Protein AF-A0A257UIE6-F1 (afdb_monomer_lite)

Radius of gyration: 34.86 Å; chains: 1; bounding box: 85×44×79 Å

Foldseek 3Di:
DDLVVLLVCLVCVVVVNDDPVVNVVSVVVCVVDVVSVVVSCVVPVVVVVVVVCVVDDDPVVVVVVVVVVVVVVVVVVVVVVVVVVVVVVVVVVVVVCVVVVVVVVVVVVDPPDDDDPDDDDPPPDDDDDDDDPPDPPDDAPDDDQWGWDFDDDDPPDPPDDTDTDTDRPVPDD

pLDDT: mean 71.75, std 21.02, range [34.0, 97.31]

Sequence (173 aa):
MNCLETRRLVPRLAAMDLPRQAEMELREHLAGCPACRQEAAEREPVLELAAALATGPGPEDDRFVGEVMAEIHQRRLERTLSRRRSRVLAAAAVVLALLGGATVVRQVAWPARQVVVARAPVTIARPPEPAAAMEPAFVEVDNAGVRLYQLTPTSKSRGAIQVAFIVDPHLEL

Secondary structure (DSSP, 8-state):
--HHHHHHHHHHHHTT-S-HHHHHHHHHHHHH-HHHHHHHHHH-HHHHHHHHHHT---HHHHHHHHHHHHHHHHHHHHHHHHHHHHHHHHHHHHHHHHHHHHHHHHHHSS---------------PPP--------------STT-EEEE-PPPTT-TT---PEEEE-TT---

Structure (mmCIF, N/CA/C/O backbone):
data_AF-A0A257UIE6-F1
#
_entry.id   AF-A0A257UIE6-F1
#
loop_
_atom_site.group_PDB
_atom_site.id
_atom_site.type_symbol
_atom_site.label_atom_id
_atom_site.label_alt_id
_atom_site.label_comp_id
_atom_site.label_asym_id
_atom_site.label_entity_id
_atom_site.label_seq_id
_atom_site.pdbx_PDB_ins_code
_atom_site.Cartn_x
_ato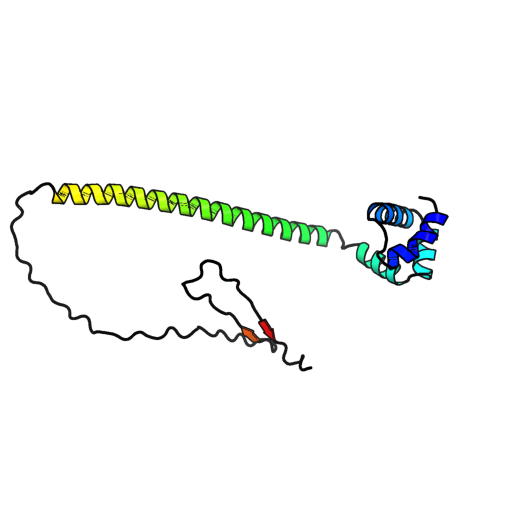m_site.Cartn_y
_atom_site.Cartn_z
_atom_site.occupancy
_atom_site.B_iso_or_equiv
_atom_site.auth_seq_id
_atom_site.auth_comp_id
_atom_site.auth_asym_id
_atom_site.auth_atom_id
_atom_site.pdbx_PDB_model_num
ATOM 1 N N . MET A 1 1 ? -20.228 10.449 6.598 1.00 91.75 1 MET A N 1
ATOM 2 C CA . MET A 1 1 ? -20.899 9.256 7.159 1.00 91.75 1 MET A CA 1
ATOM 3 C C . MET A 1 1 ? -21.318 9.487 8.608 1.00 91.75 1 MET A C 1
ATOM 5 O O . MET A 1 1 ? -20.603 10.184 9.325 1.00 91.75 1 MET A O 1
ATOM 9 N N . ASN A 1 2 ? -22.465 8.943 9.033 1.00 96.56 2 ASN A N 1
ATOM 10 C CA . ASN A 1 2 ? -22.957 9.041 10.418 1.00 96.56 2 ASN A CA 1
ATOM 11 C C . ASN A 1 2 ? -22.594 7.797 11.268 1.00 96.56 2 ASN A C 1
ATOM 13 O O . ASN A 1 2 ? -22.251 6.749 10.729 1.00 96.56 2 ASN A O 1
ATOM 17 N N . CYS A 1 3 ? -22.696 7.886 12.602 1.00 97.31 3 CYS A N 1
ATOM 18 C CA . CYS A 1 3 ? -22.305 6.790 13.506 1.00 97.31 3 CYS A CA 1
ATOM 19 C C . CYS A 1 3 ? -23.143 5.507 13.327 1.00 97.31 3 CYS A C 1
ATOM 21 O O . CYS A 1 3 ? -22.648 4.404 13.552 1.00 97.31 3 CYS A O 1
ATOM 23 N N . LEU A 1 4 ? -24.414 5.628 12.931 1.00 97.00 4 LEU A N 1
ATOM 24 C CA . LEU A 1 4 ? -25.294 4.471 12.725 1.00 97.00 4 LEU A CA 1
ATOM 25 C C . LEU A 1 4 ? -24.907 3.682 11.468 1.00 97.00 4 LEU A C 1
ATOM 27 O O . LEU A 1 4 ? -24.906 2.453 11.492 1.00 97.00 4 LEU A O 1
ATOM 31 N N . GLU A 1 5 ? -24.555 4.378 10.390 1.00 96.81 5 GLU A N 1
ATOM 32 C CA . GLU A 1 5 ? -24.022 3.792 9.159 1.00 96.81 5 GLU A CA 1
ATOM 33 C C . GLU A 1 5 ? -22.689 3.103 9.422 1.00 96.81 5 GLU A C 1
ATOM 35 O O . GLU A 1 5 ? -22.535 1.935 9.069 1.00 96.81 5 GLU A O 1
ATOM 40 N N . THR A 1 6 ? -21.780 3.770 10.139 1.00 96.69 6 THR A N 1
ATOM 41 C CA . THR A 1 6 ? -20.499 3.198 10.572 1.00 96.69 6 THR A CA 1
ATOM 42 C C . THR A 1 6 ? -20.709 1.854 11.271 1.00 96.69 6 THR A C 1
ATOM 44 O O . THR A 1 6 ? -20.161 0.843 10.839 1.00 96.69 6 THR A O 1
ATOM 47 N N . ARG A 1 7 ? -21.578 1.799 12.292 1.00 95.62 7 ARG A N 1
ATOM 48 C CA . ARG A 1 7 ? -21.878 0.560 13.036 1.00 95.62 7 ARG A CA 1
ATOM 49 C C . ARG A 1 7 ? -22.393 -0.573 12.146 1.00 95.62 7 ARG A C 1
ATOM 51 O O . ARG A 1 7 ? -22.078 -1.730 12.405 1.00 95.62 7 ARG A O 1
ATOM 58 N N . ARG A 1 8 ? -23.179 -0.258 11.113 1.00 96.50 8 ARG A N 1
ATOM 59 C CA . ARG A 1 8 ? -23.711 -1.253 10.164 1.00 96.50 8 ARG A CA 1
ATOM 60 C C . ARG A 1 8 ? -22.656 -1.765 9.188 1.00 96.50 8 ARG A C 1
ATOM 62 O O . ARG A 1 8 ? -22.764 -2.901 8.737 1.00 96.50 8 ARG A O 1
ATOM 69 N N . LEU A 1 9 ? -21.671 -0.940 8.840 1.00 96.75 9 LEU A N 1
ATOM 70 C CA . LEU A 1 9 ? -20.649 -1.276 7.849 1.00 96.75 9 LEU A CA 1
ATOM 71 C C . LEU A 1 9 ? -19.429 -1.988 8.447 1.00 96.75 9 LEU A C 1
ATOM 73 O O . LEU A 1 9 ? -18.755 -2.708 7.717 1.00 96.75 9 LEU A O 1
ATOM 77 N N . VAL A 1 10 ? -19.177 -1.857 9.754 1.00 95.38 10 VAL A N 1
ATOM 78 C CA . VAL A 1 10 ? -18.048 -2.509 10.450 1.00 95.38 10 VAL A CA 1
ATOM 79 C C . VAL A 1 10 ? -17.950 -4.025 10.182 1.00 95.38 10 VAL A C 1
ATOM 81 O O . VAL A 1 10 ? -16.876 -4.464 9.775 1.00 95.38 10 VAL A O 1
ATOM 84 N N . PRO A 1 11 ? -19.024 -4.836 10.292 1.00 94.56 11 PRO A N 1
ATOM 85 C CA . PRO A 1 11 ? -18.924 -6.276 10.021 1.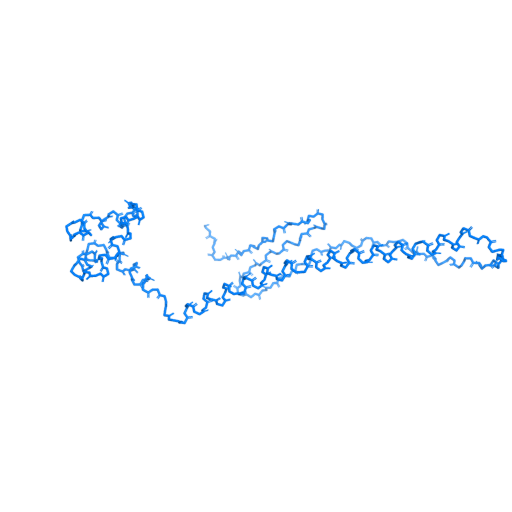00 94.56 11 PRO A CA 1
ATOM 86 C C . PRO A 1 11 ? -18.587 -6.588 8.558 1.00 94.56 11 PRO A C 1
ATOM 88 O O . PRO A 1 11 ? -17.856 -7.527 8.255 1.00 94.56 11 PRO A O 1
ATOM 91 N N . ARG A 1 12 ? -19.089 -5.773 7.624 1.00 95.75 12 ARG A N 1
ATOM 92 C CA . ARG A 1 12 ? -18.779 -5.934 6.199 1.00 95.75 12 ARG A CA 1
ATOM 93 C C . ARG A 1 12 ? -17.342 -5.525 5.875 1.00 95.75 12 ARG A C 1
ATOM 95 O O . ARG A 1 12 ? -16.740 -6.110 4.982 1.00 95.75 12 ARG A O 1
ATOM 102 N N . LEU A 1 13 ? -16.781 -4.562 6.613 1.00 93.50 13 LEU A N 1
ATOM 103 C CA . LEU A 1 13 ? -15.368 -4.199 6.508 1.00 93.50 13 LEU A CA 1
ATOM 104 C C . LEU A 1 13 ? -14.486 -5.372 6.946 1.00 93.50 13 LEU A C 1
ATOM 106 O O . LEU A 1 13 ? -13.540 -5.706 6.241 1.00 93.50 13 LEU A O 1
ATOM 110 N N . ALA A 1 14 ? -14.824 -6.021 8.065 1.00 92.06 14 ALA A N 1
ATOM 111 C CA . ALA A 1 14 ? -14.118 -7.211 8.543 1.00 92.06 14 ALA A CA 1
ATOM 112 C C . ALA A 1 14 ? -14.199 -8.378 7.539 1.00 92.06 14 ALA A C 1
ATOM 114 O O . ALA A 1 14 ? -13.220 -9.090 7.333 1.00 92.06 14 ALA A O 1
ATOM 115 N N . ALA A 1 15 ? -15.333 -8.519 6.846 1.00 93.44 15 ALA A N 1
ATOM 116 C CA . ALA A 1 15 ? -15.523 -9.496 5.775 1.00 93.44 15 ALA A CA 1
ATOM 117 C C . ALA A 1 15 ? -14.875 -9.108 4.427 1.00 93.44 15 ALA A C 1
ATOM 119 O O . ALA A 1 15 ? -15.003 -9.862 3.465 1.00 93.44 15 ALA A O 1
ATOM 120 N N . MET A 1 16 ? -14.199 -7.953 4.333 1.00 92.12 16 MET A N 1
ATOM 121 C CA . MET A 1 16 ? -13.628 -7.415 3.087 1.00 92.12 16 MET A CA 1
ATOM 122 C C . MET A 1 16 ? -14.670 -7.237 1.959 1.00 92.12 16 MET A C 1
ATOM 124 O O . MET A 1 16 ? -14.335 -7.284 0.777 1.00 92.12 16 MET A O 1
ATOM 128 N N . ASP A 1 17 ? -15.934 -6.997 2.325 1.00 96.50 17 ASP A N 1
ATOM 129 C CA . ASP A 1 17 ? -17.097 -6.903 1.427 1.00 96.50 17 ASP A CA 1
ATOM 130 C C . ASP A 1 17 ? -17.629 -5.458 1.333 1.00 96.50 17 ASP A C 1
ATOM 132 O O . ASP A 1 17 ? -18.833 -5.186 1.364 1.00 96.50 17 ASP A O 1
ATOM 136 N N . LEU A 1 18 ? -16.713 -4.482 1.281 1.00 96.00 18 LEU A N 1
ATOM 137 C CA . LEU A 1 18 ? -17.041 -3.076 1.034 1.00 96.00 18 LEU A CA 1
ATOM 138 C C . LEU A 1 18 ? -16.459 -2.596 -0.300 1.00 96.00 18 LEU A C 1
ATOM 140 O O . LEU A 1 18 ? -15.313 -2.907 -0.627 1.00 96.00 18 LEU A O 1
ATOM 144 N N . PRO A 1 19 ? -17.189 -1.751 -1.052 1.00 97.12 19 PRO A N 1
ATOM 145 C CA . PRO A 1 19 ? -16.583 -1.001 -2.139 1.00 97.12 19 PRO A CA 1
ATOM 146 C C . PRO A 1 19 ? -15.553 -0.009 -1.576 1.00 97.12 19 PRO A C 1
ATOM 148 O O . PRO A 1 19 ? -15.778 0.609 -0.533 1.00 97.12 19 PRO A O 1
ATOM 151 N N . ARG A 1 20 ? -14.452 0.205 -2.311 1.00 94.12 20 ARG A N 1
ATOM 152 C CA . ARG A 1 20 ? -13.307 1.030 -1.868 1.00 94.12 20 ARG A CA 1
ATOM 153 C C . ARG A 1 20 ? -13.683 2.418 -1.345 1.00 94.12 20 ARG A C 1
ATOM 155 O O . ARG A 1 20 ? -13.067 2.904 -0.406 1.00 94.12 20 ARG A O 1
ATOM 162 N N . GLN A 1 21 ? -14.675 3.068 -1.950 1.00 96.19 21 GLN A N 1
ATOM 163 C CA . GLN A 1 21 ? -15.100 4.399 -1.516 1.00 96.19 21 GLN A CA 1
ATOM 164 C C . GLN A 1 21 ? -15.734 4.366 -0.117 1.00 96.19 21 GLN A C 1
ATOM 166 O O . GLN A 1 21 ? -15.348 5.145 0.748 1.00 96.19 21 GLN A O 1
ATOM 171 N N . ALA A 1 22 ? -16.643 3.420 0.134 1.00 96.12 22 ALA A N 1
ATOM 172 C CA . ALA A 1 22 ? -17.266 3.262 1.446 1.00 96.12 22 ALA A CA 1
ATOM 173 C C . ALA A 1 22 ? -16.241 2.827 2.505 1.00 96.12 22 ALA A C 1
ATOM 175 O O . ALA A 1 22 ? -16.319 3.243 3.657 1.00 96.12 22 ALA A O 1
ATOM 176 N N . GLU A 1 23 ? -15.258 2.013 2.114 1.00 95.38 23 GLU A N 1
ATOM 177 C CA . GLU A 1 23 ? -14.144 1.615 2.976 1.00 95.38 23 GLU A CA 1
ATOM 178 C C . GLU A 1 23 ? -13.311 2.831 3.415 1.00 95.38 23 GLU A C 1
ATOM 180 O O . GLU A 1 23 ? -12.993 2.965 4.597 1.00 95.38 23 GLU A O 1
ATOM 185 N N . MET A 1 24 ? -12.992 3.743 2.490 1.00 94.38 24 MET A N 1
ATOM 186 C CA . MET A 1 24 ? -12.280 4.984 2.806 1.00 94.38 24 MET A CA 1
ATOM 187 C C . MET A 1 24 ? -13.080 5.886 3.750 1.00 94.38 24 MET A C 1
ATOM 189 O O . MET A 1 24 ? -12.547 6.305 4.776 1.00 94.38 24 MET A O 1
ATOM 193 N N . GLU A 1 25 ? -14.354 6.137 3.442 1.00 96.50 25 GLU A N 1
ATOM 194 C CA . GLU A 1 25 ? -15.235 6.962 4.282 1.00 96.50 25 GLU A CA 1
ATOM 195 C C . GLU A 1 25 ? -15.394 6.365 5.694 1.00 96.50 25 GLU A C 1
ATOM 197 O O . GLU A 1 25 ? -15.461 7.092 6.689 1.00 96.50 25 GLU A O 1
ATOM 202 N N . LEU A 1 26 ? -15.406 5.030 5.801 1.00 95.94 26 LEU A N 1
ATOM 203 C CA . LEU A 1 26 ? -15.437 4.309 7.074 1.00 95.94 26 LEU A CA 1
ATOM 204 C C . LEU A 1 26 ? -14.157 4.471 7.876 1.00 95.94 26 LEU A C 1
ATOM 206 O O . LEU A 1 26 ? -14.225 4.784 9.066 1.00 95.94 26 LEU A O 1
ATOM 210 N N . ARG A 1 27 ? -12.996 4.310 7.238 1.00 93.31 27 ARG A N 1
ATOM 211 C CA . ARG A 1 27 ? -11.705 4.526 7.899 1.00 93.31 27 ARG A CA 1
ATOM 212 C C . ARG A 1 27 ? -11.550 5.961 8.387 1.00 93.31 27 ARG A C 1
ATOM 214 O O . ARG A 1 27 ? -11.129 6.161 9.523 1.00 93.31 27 ARG A O 1
ATOM 221 N N . GLU A 1 28 ? -11.936 6.941 7.574 1.00 94.31 28 GLU A N 1
ATOM 222 C CA . GLU A 1 28 ? -11.897 8.357 7.948 1.00 94.31 28 GLU A CA 1
ATOM 223 C C . GLU A 1 28 ? -12.772 8.633 9.181 1.00 94.31 28 GLU A C 1
ATOM 225 O O . GLU A 1 28 ? -12.328 9.258 10.146 1.00 94.31 28 GLU A O 1
ATOM 230 N N . HIS A 1 29 ? -13.991 8.087 9.213 1.00 96.44 29 HIS A N 1
ATOM 231 C CA . HIS A 1 29 ? -14.874 8.248 10.365 1.00 96.44 29 HIS A CA 1
ATOM 232 C C . HIS A 1 29 ? -14.325 7.574 11.634 1.00 96.44 29 HIS A C 1
ATOM 234 O O . HIS A 1 29 ? -14.376 8.166 12.712 1.00 96.44 29 HIS A O 1
ATOM 240 N N . LEU A 1 30 ? -13.777 6.357 11.535 1.00 94.38 30 LEU A N 1
ATOM 241 C CA . LEU A 1 30 ? -13.168 5.658 12.678 1.00 94.38 30 LEU A CA 1
ATOM 242 C C . LEU A 1 30 ? -11.914 6.384 13.201 1.00 94.38 30 LEU A C 1
ATOM 244 O O . LEU A 1 30 ? -11.654 6.388 14.411 1.00 94.38 30 LEU A O 1
ATOM 248 N N . ALA A 1 31 ? -11.166 7.054 12.319 1.00 92.25 31 ALA A N 1
ATOM 249 C CA . ALA A 1 31 ? -10.055 7.922 12.700 1.00 92.25 31 ALA A CA 1
ATOM 250 C C . ALA A 1 31 ? -10.533 9.171 13.469 1.00 92.25 31 ALA A C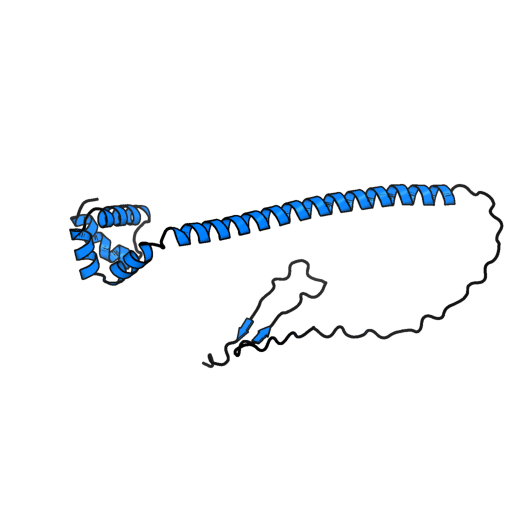 1
ATOM 252 O O . ALA A 1 31 ? -9.875 9.581 14.425 1.00 92.25 31 ALA A O 1
ATOM 253 N N . GLY A 1 32 ? -11.700 9.727 13.124 1.00 94.12 32 GLY A N 1
ATOM 254 C CA . GLY A 1 32 ? -12.273 10.907 13.786 1.00 94.12 32 GLY A CA 1
ATOM 255 C C . GLY A 1 32 ? -13.137 10.632 15.028 1.00 94.12 32 GLY A C 1
ATOM 256 O O . GLY A 1 32 ? -13.264 11.508 15.881 1.00 94.12 32 GLY A O 1
ATOM 257 N N . CYS A 1 33 ? -13.734 9.442 15.163 1.00 97.19 33 CYS A N 1
ATOM 258 C CA . CYS A 1 33 ? -14.699 9.132 16.225 1.00 97.19 33 CYS A CA 1
ATOM 259 C C . CYS A 1 33 ? -14.205 8.010 17.164 1.00 97.19 33 CYS A C 1
ATOM 261 O O . CYS A 1 33 ? -14.298 6.830 16.808 1.00 97.19 33 CYS A O 1
ATOM 263 N N . PRO A 1 34 ? -13.741 8.327 18.392 1.00 94.50 34 PRO A N 1
ATOM 264 C CA . PRO A 1 34 ? -13.223 7.320 19.321 1.00 94.50 34 PRO A CA 1
ATOM 265 C C . PRO A 1 34 ? -14.301 6.342 19.807 1.00 94.50 34 PRO A C 1
ATOM 267 O O . PRO A 1 34 ? -14.017 5.160 19.963 1.00 94.50 34 PRO A O 1
ATOM 270 N N . ALA A 1 35 ? -15.550 6.795 19.971 1.00 96.44 35 ALA A N 1
ATOM 271 C CA . ALA A 1 35 ? -16.653 5.935 20.406 1.00 96.44 35 ALA A CA 1
ATOM 272 C C . ALA A 1 35 ? -16.955 4.819 19.391 1.00 96.44 35 ALA A C 1
ATOM 274 O O . ALA A 1 35 ? -17.078 3.656 19.765 1.00 96.44 35 ALA A O 1
ATOM 275 N N . CYS A 1 36 ? -17.019 5.154 18.096 1.00 96.50 36 CYS A N 1
ATOM 276 C CA . CYS A 1 36 ? -17.219 4.149 17.049 1.00 96.50 36 CYS A CA 1
ATOM 277 C C . CYS A 1 36 ? -16.011 3.216 16.911 1.00 96.50 36 CYS A C 1
ATOM 279 O O . CYS A 1 36 ? -16.186 2.044 16.592 1.00 96.50 36 CYS A O 1
ATOM 281 N N . ARG A 1 37 ? -14.796 3.722 17.155 1.00 94.69 37 ARG A N 1
ATOM 282 C CA . ARG A 1 37 ? -13.572 2.914 17.136 1.00 94.69 37 ARG A CA 1
ATOM 283 C C . ARG A 1 37 ? -13.561 1.873 18.249 1.00 94.69 37 ARG A C 1
ATOM 285 O O . ARG A 1 37 ? -13.273 0.716 17.976 1.00 94.69 37 ARG A O 1
ATOM 292 N N . GLN A 1 38 ? -13.908 2.276 19.470 1.00 94.75 38 GLN A N 1
ATOM 293 C CA . GLN A 1 38 ? -13.970 1.371 20.613 1.00 94.75 38 GLN A CA 1
ATOM 294 C C . GLN A 1 38 ? -15.027 0.282 20.401 1.00 94.75 38 GLN A C 1
ATOM 296 O O . GLN A 1 38 ? -14.738 -0.896 20.556 1.00 94.75 38 GLN A O 1
ATOM 301 N N . GLU A 1 39 ? -16.221 0.656 19.942 1.00 95.19 39 GLU A N 1
ATOM 302 C CA . GLU A 1 39 ? -17.281 -0.315 19.652 1.00 95.19 39 GLU A CA 1
ATOM 303 C C . GLU A 1 39 ? -16.922 -1.263 18.496 1.00 95.19 39 GLU A C 1
ATOM 305 O O . GLU A 1 39 ? -17.307 -2.432 18.504 1.00 95.19 39 GLU A O 1
ATOM 310 N N . ALA A 1 40 ? -16.189 -0.777 17.488 1.00 94.75 40 ALA A N 1
ATOM 311 C CA . ALA A 1 40 ? -15.680 -1.625 16.416 1.00 94.75 40 ALA A CA 1
ATOM 312 C C . ALA A 1 40 ? -14.637 -2.627 16.934 1.00 94.75 40 ALA A C 1
ATOM 314 O O . ALA A 1 40 ? -14.697 -3.787 16.542 1.00 94.75 40 ALA A O 1
ATOM 315 N N . ALA A 1 41 ? -13.740 -2.209 17.833 1.00 93.12 41 ALA A N 1
ATOM 316 C CA . ALA A 1 41 ? -12.755 -3.089 18.464 1.00 93.12 41 ALA A CA 1
ATOM 317 C C . ALA A 1 41 ? -13.413 -4.144 19.373 1.00 93.12 41 ALA A C 1
ATOM 319 O O . ALA A 1 41 ? -13.039 -5.311 19.327 1.00 93.12 41 ALA A O 1
ATOM 320 N N . GLU A 1 42 ? -14.444 -3.761 20.135 1.00 94.25 42 GLU A N 1
ATOM 321 C CA . GLU A 1 42 ? -15.211 -4.688 20.981 1.00 94.25 42 GLU A CA 1
ATOM 322 C C . GLU A 1 42 ? -15.939 -5.765 20.166 1.00 94.25 42 GLU A C 1
ATOM 324 O O . GLU A 1 42 ? -16.062 -6.904 20.617 1.00 94.25 42 GLU A O 1
ATOM 329 N N . ARG A 1 43 ? -16.437 -5.419 18.971 1.00 92.88 43 ARG A N 1
ATOM 330 C CA . ARG A 1 43 ? -17.114 -6.379 18.086 1.00 92.88 43 ARG A CA 1
ATOM 331 C C . ARG A 1 43 ? -16.149 -7.225 17.267 1.00 92.88 43 ARG A C 1
ATOM 333 O O . ARG A 1 43 ? -16.421 -8.401 17.059 1.00 92.88 43 ARG A O 1
ATOM 340 N N . GLU A 1 44 ? -15.074 -6.623 16.774 1.00 93.62 44 GLU A N 1
ATOM 341 C CA . GLU A 1 44 ? -14.155 -7.228 15.813 1.00 93.62 44 GLU A CA 1
ATOM 342 C C . GLU A 1 44 ? -12.700 -6.936 16.228 1.00 93.62 44 GLU A C 1
ATOM 344 O O . GLU A 1 44 ? -12.094 -5.979 15.735 1.00 93.62 44 GLU A O 1
ATOM 349 N N . PRO A 1 45 ? -12.086 -7.762 17.096 1.00 88.75 45 PRO A N 1
ATOM 350 C CA . PRO A 1 45 ? -10.724 -7.526 17.595 1.00 88.75 45 PRO A CA 1
ATOM 351 C C . PRO A 1 45 ? -9.667 -7.560 16.478 1.00 88.75 45 PRO A C 1
ATOM 353 O O . PRO A 1 45 ? -8.591 -6.976 16.591 1.00 88.75 45 PRO A O 1
ATOM 356 N N . VAL A 1 46 ? -9.986 -8.192 15.343 1.00 87.62 46 VAL A N 1
ATOM 357 C CA . VAL A 1 46 ? -9.133 -8.195 14.147 1.00 87.62 46 VAL A CA 1
ATOM 358 C C . VAL A 1 46 ? -8.955 -6.781 13.581 1.00 87.62 46 VAL A C 1
ATOM 360 O O . VAL A 1 46 ? -7.891 -6.468 13.048 1.00 87.62 46 VAL A O 1
ATOM 363 N N . LEU A 1 47 ? -9.951 -5.899 13.730 1.00 86.25 47 LEU A N 1
ATOM 364 C CA . LEU A 1 47 ? -9.835 -4.501 13.305 1.00 86.25 47 LEU A CA 1
ATOM 365 C C . LEU A 1 47 ? -8.872 -3.708 14.186 1.00 86.25 47 LEU A C 1
ATOM 367 O O . LEU A 1 47 ? -8.231 -2.787 13.686 1.00 86.25 47 LEU A O 1
ATOM 371 N N . GLU A 1 48 ? -8.732 -4.066 15.462 1.00 86.38 48 GLU A N 1
ATOM 372 C CA . GLU A 1 48 ? -7.747 -3.453 16.353 1.00 86.38 48 GLU A CA 1
ATOM 373 C C . GLU A 1 48 ? -6.324 -3.828 15.926 1.00 86.38 48 GLU A C 1
ATOM 375 O O . GLU A 1 48 ? -5.475 -2.951 15.771 1.00 86.38 48 GLU A O 1
ATOM 380 N N . LEU A 1 49 ? -6.088 -5.110 15.621 1.00 83.31 49 LEU A N 1
ATOM 381 C CA . LEU A 1 49 ? -4.811 -5.563 15.067 1.00 83.31 49 LEU A CA 1
ATOM 382 C C . LEU A 1 49 ? -4.522 -4.894 13.717 1.00 83.31 49 LEU A C 1
ATOM 384 O O . LEU A 1 49 ? -3.422 -4.396 13.493 1.00 83.31 49 LEU A O 1
ATOM 388 N N . ALA A 1 50 ? -5.513 -4.838 12.825 1.00 83.56 50 ALA A N 1
ATOM 389 C CA . ALA A 1 50 ? -5.372 -4.177 11.532 1.00 83.56 50 ALA A CA 1
ATOM 390 C C . ALA A 1 50 ? -5.088 -2.677 11.685 1.00 83.56 50 ALA A C 1
ATOM 392 O O . ALA A 1 50 ? -4.276 -2.139 10.937 1.00 83.56 50 ALA A O 1
ATOM 393 N N . ALA A 1 51 ? -5.705 -2.001 12.657 1.00 81.12 51 ALA A N 1
ATOM 394 C CA . ALA A 1 51 ? -5.426 -0.603 12.963 1.00 81.12 51 ALA A CA 1
ATOM 395 C C . ALA A 1 51 ? -4.012 -0.420 13.531 1.00 81.12 51 ALA A C 1
ATOM 397 O O . ALA A 1 51 ? -3.302 0.479 13.088 1.00 81.12 51 ALA A O 1
ATOM 398 N N . ALA A 1 52 ? -3.566 -1.286 14.444 1.00 81.69 52 ALA A N 1
ATOM 399 C CA . ALA A 1 52 ? -2.205 -1.258 14.978 1.00 81.69 52 ALA A CA 1
ATOM 400 C C . ALA A 1 52 ? -1.156 -1.442 13.867 1.00 81.69 52 ALA A C 1
ATOM 402 O O . ALA A 1 52 ? -0.184 -0.695 13.806 1.00 81.69 52 ALA A O 1
ATOM 403 N N . LEU A 1 53 ? -1.404 -2.363 12.931 1.00 78.12 53 LEU A N 1
ATOM 404 C CA . LEU A 1 53 ? -0.560 -2.572 11.750 1.00 78.12 53 LEU A CA 1
ATOM 405 C C . LEU A 1 53 ? -0.649 -1.410 10.747 1.00 78.12 53 LEU A C 1
ATOM 407 O O . LEU A 1 53 ? 0.353 -1.040 10.141 1.00 78.12 53 LEU A O 1
ATOM 411 N N . ALA A 1 54 ? -1.830 -0.808 10.576 1.00 72.50 54 ALA A N 1
ATOM 412 C CA . ALA A 1 54 ? -2.038 0.344 9.694 1.00 72.50 54 ALA A CA 1
ATOM 413 C C . ALA A 1 54 ? -1.455 1.642 10.260 1.00 72.50 54 ALA A C 1
ATOM 415 O O . ALA A 1 54 ? -1.140 2.550 9.496 1.00 72.50 54 ALA A O 1
ATOM 416 N N . THR A 1 55 ? -1.246 1.707 11.578 1.00 69.12 55 THR A N 1
ATOM 417 C CA . THR A 1 55 ? -0.432 2.750 12.221 1.00 69.12 55 THR A CA 1
ATOM 418 C C . THR A 1 55 ? 1.059 2.579 11.903 1.00 69.12 55 THR A C 1
ATOM 420 O O . THR A 1 55 ? 1.876 3.216 12.550 1.00 69.12 55 THR A O 1
ATOM 423 N N . GLY A 1 56 ? 1.395 1.711 10.936 1.00 60.16 56 GLY A N 1
ATOM 424 C CA . GLY A 1 56 ? 2.211 2.025 9.765 1.00 60.16 56 GLY A CA 1
ATOM 425 C C . GLY A 1 56 ? 3.500 2.776 10.070 1.00 60.16 56 GLY A C 1
ATOM 426 O O . GLY A 1 56 ? 3.475 3.883 10.595 1.00 60.16 56 GLY A O 1
ATOM 427 N N . PRO A 1 57 ? 4.628 2.164 9.728 1.00 57.78 57 PRO A N 1
ATOM 428 C CA . PRO A 1 57 ? 5.847 2.291 10.485 1.00 57.78 57 PRO A CA 1
ATOM 429 C C . PRO A 1 57 ? 6.368 3.733 10.595 1.00 57.78 57 PRO A C 1
ATOM 431 O O . PRO A 1 57 ? 6.097 4.582 9.750 1.00 57.78 57 PRO A O 1
ATOM 434 N N . GLY A 1 58 ? 7.103 4.008 11.675 1.00 59.62 58 GLY A N 1
ATOM 435 C CA . GLY A 1 58 ? 7.583 5.348 12.002 1.00 59.62 58 GLY A CA 1
ATOM 436 C C . GLY A 1 58 ? 8.385 6.005 10.868 1.00 59.62 58 GLY A C 1
ATOM 437 O O . GLY A 1 58 ? 8.756 5.355 9.895 1.00 59.62 58 GLY A O 1
ATOM 438 N N . PRO A 1 59 ? 8.740 7.294 11.000 1.00 61.47 59 PRO A N 1
ATOM 439 C CA . PRO A 1 59 ? 9.392 8.081 9.942 1.00 61.47 59 PRO A CA 1
ATOM 440 C C . PRO A 1 59 ? 10.705 7.488 9.388 1.00 61.47 59 PRO A C 1
ATOM 442 O O . PRO A 1 59 ? 11.234 7.984 8.393 1.00 61.47 59 PRO A O 1
ATOM 445 N N . GLU A 1 60 ? 11.262 6.461 10.027 1.00 66.25 60 GLU A N 1
ATOM 446 C CA . GLU A 1 60 ? 12.416 5.709 9.537 1.00 66.25 60 GLU A CA 1
ATOM 447 C C . GLU A 1 60 ? 12.070 4.734 8.402 1.00 66.25 60 GLU A C 1
ATOM 449 O O . GLU A 1 60 ? 12.850 4.592 7.462 1.00 66.25 60 GLU A O 1
ATOM 454 N N . ASP A 1 61 ? 10.886 4.131 8.407 1.00 68.25 61 ASP A N 1
ATOM 455 C CA . ASP A 1 61 ? 10.490 3.174 7.375 1.00 68.25 61 ASP A CA 1
ATOM 456 C C . ASP A 1 61 ? 10.057 3.859 6.073 1.00 68.25 61 ASP A C 1
ATOM 458 O O . ASP A 1 61 ? 10.307 3.335 4.987 1.00 68.25 61 ASP A O 1
ATOM 462 N N . ASP A 1 62 ? 9.531 5.084 6.143 1.00 70.88 62 ASP A N 1
ATOM 463 C CA . ASP A 1 62 ? 9.322 5.924 4.956 1.00 70.88 62 ASP A CA 1
ATOM 464 C C . ASP A 1 62 ? 10.649 6.237 4.242 1.00 70.88 62 ASP A C 1
ATOM 466 O O . ASP A 1 62 ? 10.706 6.288 3.008 1.00 70.88 62 ASP A O 1
ATOM 470 N N . ARG A 1 63 ? 11.745 6.400 5.000 1.00 76.69 63 ARG A N 1
ATOM 471 C CA . ARG A 1 63 ? 13.087 6.565 4.419 1.00 76.69 63 ARG A CA 1
ATOM 472 C C . ARG A 1 63 ? 13.551 5.284 3.749 1.00 76.69 63 ARG A C 1
ATOM 474 O O . ARG A 1 63 ? 14.021 5.353 2.618 1.00 76.69 63 ARG A O 1
ATOM 481 N N . PHE A 1 64 ? 13.358 4.134 4.391 1.00 79.88 64 PHE A N 1
ATOM 482 C CA . PHE A 1 64 ? 13.708 2.841 3.808 1.00 79.88 64 PHE A CA 1
ATOM 483 C C . PHE A 1 64 ? 12.946 2.576 2.500 1.00 79.88 64 PHE A C 1
ATOM 485 O O . PHE A 1 64 ? 13.551 2.241 1.481 1.00 79.88 64 PHE A O 1
ATOM 492 N N . VAL A 1 65 ? 11.627 2.796 2.479 1.00 82.19 65 VAL A N 1
ATOM 493 C CA . VAL A 1 65 ? 10.819 2.662 1.254 1.00 82.19 65 VAL A CA 1
ATOM 494 C C . VAL A 1 65 ? 11.299 3.642 0.180 1.00 82.19 65 VAL A C 1
ATOM 496 O O . VAL A 1 65 ? 11.420 3.264 -0.989 1.00 82.19 65 VAL A O 1
ATOM 499 N N . GLY A 1 66 ? 11.622 4.880 0.565 1.00 82.69 66 GLY A N 1
ATOM 500 C CA . GLY A 1 66 ? 12.202 5.882 -0.327 1.00 82.69 66 GLY A CA 1
ATOM 501 C C . GLY A 1 66 ? 13.535 5.443 -0.940 1.00 82.69 66 GLY A C 1
ATOM 502 O O . GLY A 1 66 ? 13.714 5.552 -2.154 1.00 82.69 66 GLY A O 1
ATOM 503 N N . GLU A 1 67 ? 14.442 4.896 -0.133 1.00 87.88 67 GLU A N 1
ATOM 504 C CA . GLU A 1 67 ? 15.746 4.383 -0.567 1.00 87.88 67 GLU A CA 1
ATOM 505 C C . GLU A 1 67 ? 15.599 3.194 -1.520 1.00 87.88 67 GLU A C 1
ATOM 507 O O . GLU A 1 67 ? 16.188 3.191 -2.603 1.00 87.88 67 GLU A O 1
ATOM 512 N N . VAL A 1 68 ? 14.741 2.226 -1.185 1.00 90.69 68 VAL A N 1
ATOM 513 C CA . VAL A 1 68 ? 14.469 1.064 -2.044 1.00 90.69 68 VAL A CA 1
ATOM 514 C C . VAL A 1 68 ? 13.879 1.506 -3.385 1.00 90.69 68 VAL A C 1
ATOM 516 O O . VAL A 1 68 ? 14.305 1.042 -4.448 1.00 90.69 68 VAL A O 1
ATOM 519 N N . MET A 1 69 ? 12.917 2.432 -3.373 1.00 89.25 69 MET A N 1
ATOM 520 C CA . MET A 1 69 ? 12.322 2.956 -4.605 1.00 89.25 69 MET A CA 1
ATOM 521 C C . MET A 1 69 ? 13.335 3.742 -5.442 1.00 89.25 69 MET A C 1
ATOM 523 O O . MET A 1 69 ? 13.358 3.590 -6.669 1.00 89.25 69 MET A O 1
ATOM 527 N N . ALA A 1 70 ? 14.199 4.533 -4.801 1.00 89.88 70 ALA A N 1
ATOM 528 C CA . ALA A 1 70 ? 15.282 5.250 -5.464 1.00 89.88 70 ALA A CA 1
ATOM 529 C C . ALA A 1 70 ? 16.272 4.280 -6.126 1.00 89.88 70 ALA A C 1
ATOM 531 O O . ALA A 1 70 ? 16.603 4.453 -7.304 1.00 89.88 70 ALA A O 1
ATOM 532 N N . GLU A 1 71 ? 16.668 3.207 -5.438 1.00 91.81 71 GLU A N 1
ATOM 533 C CA . GLU A 1 71 ? 17.568 2.197 -5.995 1.00 91.81 71 GLU A CA 1
ATOM 534 C C . GLU A 1 71 ? 16.936 1.461 -7.188 1.00 91.81 71 GLU A C 1
ATOM 536 O O . GLU A 1 71 ? 17.578 1.268 -8.228 1.00 91.81 71 GLU A O 1
ATOM 541 N N . ILE A 1 72 ? 15.653 1.094 -7.099 1.00 89.94 72 ILE A N 1
ATOM 542 C CA . ILE A 1 72 ? 14.925 0.484 -8.222 1.00 89.94 72 ILE A CA 1
ATOM 543 C C . ILE A 1 72 ? 14.920 1.428 -9.431 1.00 89.94 72 ILE A C 1
ATOM 545 O O . ILE A 1 72 ? 15.104 0.979 -10.572 1.00 89.94 72 ILE A O 1
ATOM 549 N N . HIS A 1 73 ? 14.726 2.728 -9.203 1.00 88.06 73 HIS A N 1
ATOM 550 C CA . HIS A 1 73 ? 14.733 3.727 -10.267 1.00 88.06 73 HIS A CA 1
ATOM 551 C C . HIS A 1 73 ? 16.122 3.873 -10.902 1.00 88.06 73 HIS A C 1
ATOM 553 O O . HIS A 1 73 ? 16.247 3.855 -12.132 1.00 88.06 73 HIS A O 1
ATOM 559 N N . GLN A 1 74 ? 17.173 3.912 -10.082 1.00 89.56 74 GLN A N 1
ATOM 560 C CA . GLN A 1 74 ? 18.557 3.981 -10.540 1.00 89.56 74 GLN A CA 1
ATOM 561 C C . GLN A 1 74 ? 18.933 2.755 -11.384 1.00 89.56 74 GLN A C 1
ATOM 563 O O . GLN A 1 74 ? 19.415 2.901 -12.511 1.00 89.56 74 GLN A O 1
ATOM 568 N N . ARG A 1 75 ? 18.605 1.542 -10.920 1.00 88.00 75 ARG A N 1
ATOM 569 C CA . ARG A 1 75 ? 18.850 0.299 -11.675 1.00 88.00 75 ARG A CA 1
ATOM 570 C C . ARG A 1 75 ? 18.120 0.283 -13.019 1.00 88.00 75 ARG A C 1
ATOM 572 O O . ARG A 1 75 ? 18.639 -0.251 -14.005 1.00 88.00 75 ARG A O 1
ATOM 579 N N . ARG A 1 76 ? 16.910 0.852 -13.102 1.00 87.69 76 ARG A N 1
ATOM 580 C CA . ARG A 1 76 ? 16.186 0.981 -14.381 1.00 87.69 76 ARG A CA 1
ATOM 581 C C . ARG A 1 76 ? 16.898 1.942 -15.330 1.00 87.69 76 ARG A C 1
ATOM 583 O O . ARG A 1 76 ? 17.087 1.593 -16.499 1.00 87.69 76 ARG A O 1
ATOM 590 N N . LEU A 1 77 ? 17.332 3.103 -14.842 1.00 88.75 77 LEU A N 1
ATOM 591 C CA . LEU A 1 77 ? 18.063 4.086 -15.645 1.00 88.75 77 LEU A CA 1
ATOM 592 C C . LEU A 1 77 ? 19.383 3.513 -16.172 1.00 88.75 77 LEU A C 1
ATOM 594 O O . LEU A 1 77 ? 19.626 3.561 -17.380 1.00 88.75 77 LEU A O 1
ATOM 598 N N . GLU A 1 78 ? 20.181 2.866 -15.325 1.00 90.69 78 GLU A N 1
ATOM 599 C CA . GLU A 1 78 ? 21.446 2.242 -15.730 1.00 90.69 78 GLU A CA 1
ATOM 600 C C . GLU A 1 78 ? 21.262 1.194 -16.834 1.00 90.69 78 GLU A C 1
ATOM 602 O O . GLU A 1 78 ? 22.008 1.187 -17.816 1.00 90.69 78 GLU A O 1
ATOM 607 N N . ARG A 1 79 ? 20.219 0.356 -16.747 1.00 87.25 79 ARG A N 1
ATOM 608 C CA . ARG A 1 79 ? 19.902 -0.628 -17.799 1.00 87.25 79 ARG A CA 1
ATOM 609 C C . ARG A 1 79 ? 19.572 0.029 -19.137 1.00 87.25 79 ARG A C 1
ATOM 611 O O . ARG A 1 79 ? 19.947 -0.496 -20.188 1.00 87.25 79 ARG A O 1
ATOM 618 N N . THR A 1 80 ? 18.866 1.159 -19.131 1.00 87.06 80 THR A N 1
ATOM 619 C CA . THR A 1 80 ? 18.545 1.875 -20.377 1.00 87.06 80 THR A CA 1
ATOM 620 C C . THR A 1 80 ? 19.778 2.547 -20.978 1.00 87.06 80 THR A C 1
ATOM 622 O O . THR A 1 80 ? 20.013 2.438 -22.186 1.00 87.06 80 THR A O 1
ATOM 625 N N . LEU A 1 81 ? 20.617 3.165 -20.143 1.00 87.19 81 LEU A N 1
ATOM 626 C CA . LEU A 1 81 ? 21.849 3.816 -20.579 1.00 87.19 81 LEU A CA 1
ATOM 627 C C . LEU A 1 81 ? 22.882 2.805 -21.082 1.00 87.19 81 LEU A C 1
ATOM 629 O O . LEU A 1 81 ? 23.503 3.051 -22.118 1.00 87.19 81 LEU A O 1
ATOM 633 N N . SER A 1 82 ? 23.032 1.649 -20.426 1.00 88.31 82 SER A N 1
ATOM 634 C CA . SER A 1 82 ? 23.964 0.605 -20.871 1.00 88.31 82 SER A CA 1
ATOM 635 C C . SER A 1 82 ? 23.556 0.026 -22.227 1.00 88.31 82 SER A C 1
ATOM 637 O O . SER A 1 82 ? 24.403 -0.116 -23.109 1.00 88.31 82 SER A O 1
ATOM 639 N N . ARG A 1 83 ? 22.252 -0.198 -22.455 1.00 86.88 83 ARG A N 1
ATOM 640 C CA . ARG A 1 83 ? 21.718 -0.613 -23.766 1.00 86.88 83 ARG A CA 1
ATOM 641 C C . ARG A 1 83 ? 21.947 0.436 -24.849 1.00 86.88 83 ARG A C 1
ATOM 643 O O . ARG A 1 83 ? 22.206 0.081 -25.996 1.00 86.88 83 ARG A O 1
ATOM 650 N N . ARG A 1 84 ? 21.839 1.727 -24.523 1.00 88.69 84 ARG A N 1
ATOM 651 C CA . ARG A 1 84 ? 22.096 2.799 -25.494 1.00 88.69 84 ARG A CA 1
ATOM 652 C C . ARG A 1 84 ? 23.586 2.901 -25.818 1.00 88.69 84 ARG A C 1
ATOM 654 O O . ARG A 1 84 ? 23.937 2.963 -26.992 1.00 88.69 84 ARG A O 1
ATOM 661 N N . ARG A 1 85 ? 24.459 2.843 -24.805 1.00 85.88 85 ARG A N 1
ATOM 662 C CA . ARG A 1 85 ? 25.921 2.840 -24.981 1.00 85.88 85 ARG A CA 1
ATOM 663 C C . ARG A 1 85 ? 26.395 1.638 -25.791 1.00 85.88 85 ARG A C 1
ATOM 665 O O . ARG A 1 85 ? 27.181 1.826 -26.711 1.00 85.88 85 ARG A O 1
ATOM 672 N N . SER A 1 86 ? 25.886 0.434 -25.526 1.00 84.19 86 SER A N 1
ATOM 673 C CA . SER A 1 86 ? 26.279 -0.758 -26.288 1.00 84.19 86 SER A CA 1
ATOM 674 C C . SER A 1 86 ? 25.877 -0.670 -27.760 1.00 84.19 86 SER A C 1
ATOM 676 O O . SER A 1 86 ? 26.657 -1.061 -28.623 1.00 84.19 86 SER A O 1
ATOM 678 N N . ARG A 1 87 ? 24.714 -0.080 -28.074 1.00 87.25 87 ARG A N 1
ATOM 679 C CA . ARG A 1 87 ? 24.308 0.200 -29.463 1.00 87.25 87 ARG A CA 1
ATOM 680 C C . ARG A 1 87 ? 25.228 1.210 -30.148 1.00 87.25 87 ARG A C 1
ATOM 682 O O . ARG A 1 87 ? 25.589 0.999 -31.300 1.00 87.25 87 ARG A O 1
ATOM 689 N N . VAL A 1 88 ? 25.623 2.275 -29.448 1.00 90.00 88 VAL A N 1
ATOM 690 C CA . VAL A 1 88 ? 26.554 3.281 -29.992 1.00 90.00 88 VAL A CA 1
ATOM 691 C C . VAL A 1 88 ? 27.938 2.673 -30.232 1.00 90.00 88 VAL A C 1
ATOM 693 O O . VAL A 1 88 ? 28.505 2.865 -31.304 1.00 90.00 88 VAL A O 1
ATOM 696 N N . LEU A 1 89 ? 28.457 1.884 -29.286 1.00 88.12 89 LEU A N 1
ATOM 697 C CA . LEU A 1 89 ? 29.739 1.191 -29.443 1.00 88.12 89 LEU A CA 1
ATOM 698 C C . LEU A 1 89 ? 29.699 0.161 -30.581 1.00 88.12 89 LEU A C 1
ATOM 700 O O . LEU A 1 89 ? 30.640 0.086 -31.366 1.00 88.12 89 LEU A O 1
ATOM 704 N N . ALA A 1 90 ? 28.600 -0.585 -30.721 1.00 86.06 90 ALA A N 1
ATOM 705 C CA . ALA A 1 90 ? 28.417 -1.513 -31.834 1.00 86.06 90 ALA A CA 1
ATOM 706 C C . ALA A 1 90 ? 28.398 -0.784 -33.188 1.00 86.06 90 ALA A C 1
ATOM 708 O O . ALA A 1 90 ? 29.054 -1.225 -34.129 1.00 86.06 90 ALA A O 1
ATOM 709 N N . ALA A 1 91 ? 27.706 0.357 -33.282 1.00 86.94 91 ALA A N 1
ATOM 710 C CA . ALA A 1 91 ? 27.698 1.172 -34.495 1.00 86.94 91 ALA A CA 1
ATOM 711 C C . ALA A 1 91 ? 29.103 1.694 -34.842 1.00 86.94 91 ALA A C 1
ATOM 713 O O . ALA A 1 91 ? 29.526 1.597 -35.993 1.00 86.94 91 ALA A O 1
ATOM 714 N N . ALA A 1 92 ? 29.858 2.176 -33.850 1.00 88.56 92 ALA A N 1
ATOM 715 C CA . ALA A 1 92 ? 31.237 2.620 -34.048 1.00 88.56 92 ALA A CA 1
ATOM 716 C C . ALA A 1 92 ? 32.152 1.482 -34.539 1.00 88.56 92 ALA A C 1
ATOM 718 O O . ALA A 1 92 ? 32.947 1.686 -35.455 1.00 88.56 92 ALA A O 1
ATOM 719 N N . ALA A 1 93 ? 32.001 0.272 -33.989 1.00 88.12 93 ALA A N 1
ATOM 720 C CA . ALA A 1 93 ? 32.758 -0.900 -34.424 1.00 88.12 93 ALA A CA 1
ATOM 721 C C . ALA A 1 93 ? 32.466 -1.274 -35.888 1.00 88.12 93 ALA A C 1
ATOM 723 O O . ALA A 1 93 ? 33.393 -1.580 -36.634 1.00 88.12 93 ALA A O 1
ATOM 724 N N . VAL A 1 94 ? 31.203 -1.193 -36.327 1.00 90.06 94 VAL A N 1
ATOM 725 C CA . VAL A 1 94 ? 30.826 -1.439 -37.732 1.00 90.06 94 VAL A CA 1
ATOM 726 C C . VAL A 1 94 ? 31.446 -0.396 -38.663 1.00 90.06 94 VAL A C 1
ATOM 728 O O . VAL A 1 94 ? 31.990 -0.758 -39.702 1.00 90.06 94 VAL A O 1
ATOM 731 N N . VAL A 1 95 ? 31.419 0.887 -38.290 1.00 90.69 95 VAL A N 1
ATOM 732 C CA . VAL A 1 95 ? 32.039 1.958 -39.091 1.00 90.69 95 VAL A CA 1
ATOM 733 C C . VAL A 1 95 ? 33.552 1.754 -39.209 1.00 90.69 95 VAL A C 1
ATOM 735 O O . VAL A 1 95 ? 34.095 1.846 -40.308 1.00 90.69 95 VAL A O 1
ATOM 738 N N . LEU A 1 96 ? 34.230 1.414 -38.109 1.00 87.69 96 LEU A N 1
ATOM 739 C CA . LEU A 1 96 ? 35.660 1.090 -38.126 1.00 87.69 96 LEU A CA 1
ATOM 740 C C . LEU A 1 96 ? 35.962 -0.142 -38.988 1.00 87.69 96 LEU A C 1
ATOM 742 O O . LEU A 1 96 ? 36.934 -0.129 -39.739 1.00 87.69 96 LEU A O 1
ATOM 746 N N . ALA A 1 97 ? 35.120 -1.178 -38.933 1.00 85.25 97 ALA A N 1
ATOM 747 C CA . ALA A 1 97 ? 35.273 -2.371 -39.760 1.00 85.25 97 ALA A CA 1
ATOM 748 C C . ALA A 1 97 ? 35.066 -2.074 -41.255 1.00 85.25 97 ALA A C 1
ATOM 750 O O . ALA A 1 97 ? 35.802 -2.599 -42.084 1.00 85.25 97 ALA A O 1
ATOM 751 N N . LEU A 1 98 ? 34.117 -1.202 -41.610 1.00 85.06 98 LEU A N 1
ATOM 752 C CA . LEU A 1 98 ? 33.897 -0.769 -42.994 1.00 85.06 98 LEU A CA 1
ATOM 753 C C . LEU A 1 98 ? 35.062 0.075 -43.520 1.00 85.06 98 LEU A C 1
ATOM 755 O O . LEU A 1 98 ? 35.526 -0.154 -44.635 1.00 85.06 98 LEU A O 1
ATOM 759 N N . LEU A 1 99 ? 35.571 1.011 -42.716 1.00 82.62 99 LEU A N 1
ATOM 760 C CA . LEU A 1 99 ? 36.725 1.833 -43.087 1.00 82.62 99 LEU A CA 1
ATOM 761 C C . LEU A 1 99 ? 38.006 0.993 -43.202 1.00 82.62 99 LEU A C 1
ATOM 763 O O . LEU A 1 99 ? 38.744 1.143 -44.173 1.00 82.62 99 LEU A O 1
ATOM 767 N N . GLY A 1 100 ? 38.246 0.075 -42.261 1.00 75.12 100 GLY A N 1
ATOM 768 C CA . GLY A 1 100 ? 39.381 -0.853 -42.302 1.00 75.12 100 GLY A CA 1
ATOM 769 C C . GLY A 1 100 ? 39.268 -1.906 -43.411 1.00 75.12 100 GLY A C 1
ATOM 770 O O . GLY A 1 100 ? 40.255 -2.246 -44.053 1.00 75.12 100 GLY A O 1
ATOM 771 N N . GLY A 1 101 ? 38.062 -2.396 -43.703 1.00 71.62 101 GLY A N 1
ATOM 772 C CA . GLY A 1 101 ? 37.821 -3.307 -44.823 1.00 71.62 101 GLY A CA 1
ATOM 773 C C . GLY A 1 101 ? 38.036 -2.624 -46.175 1.00 71.62 101 GLY A C 1
ATOM 774 O O . GLY A 1 101 ? 38.664 -3.196 -47.065 1.00 71.62 101 GLY A O 1
ATOM 775 N N . ALA A 1 102 ? 37.590 -1.372 -46.317 1.00 67.38 102 ALA A N 1
ATOM 776 C CA . ALA A 1 102 ? 37.785 -0.590 -47.534 1.00 67.38 102 ALA A CA 1
ATOM 777 C C . ALA A 1 102 ? 39.270 -0.320 -47.828 1.00 67.38 102 ALA A C 1
ATOM 779 O O . ALA A 1 102 ? 39.673 -0.342 -48.991 1.00 67.38 102 ALA A O 1
ATOM 780 N N . THR A 1 103 ? 40.104 -0.105 -46.806 1.00 67.88 103 THR A N 1
ATOM 781 C CA . THR A 1 103 ? 41.550 0.078 -47.010 1.00 67.88 103 THR A CA 1
ATOM 782 C C . THR A 1 103 ? 42.244 -1.220 -47.422 1.00 67.88 103 THR A C 1
ATOM 784 O O . THR A 1 103 ? 43.081 -1.181 -48.323 1.00 67.88 103 THR A O 1
ATOM 787 N N . VAL A 1 104 ? 41.852 -2.371 -46.862 1.00 65.62 104 VAL A N 1
ATOM 788 C CA . VAL A 1 104 ? 42.393 -3.687 -47.255 1.00 65.62 104 VAL A CA 1
ATOM 789 C C . VAL A 1 104 ? 42.006 -4.044 -48.693 1.00 65.62 104 VAL A C 1
ATOM 791 O O . VAL A 1 104 ? 42.873 -4.401 -49.488 1.00 65.62 104 VAL A O 1
ATOM 794 N N . VAL A 1 105 ? 40.736 -3.878 -49.082 1.00 63.03 105 VAL A N 1
ATOM 795 C CA . VAL A 1 105 ? 40.291 -4.155 -50.463 1.00 63.03 105 VAL A CA 1
ATOM 796 C C . VAL A 1 105 ? 41.000 -3.240 -51.464 1.00 63.03 105 VAL A C 1
ATOM 798 O O . VAL A 1 105 ? 41.390 -3.686 -52.540 1.00 63.03 105 VAL A O 1
ATOM 801 N N . ARG A 1 106 ? 41.246 -1.977 -51.101 1.00 60.78 106 ARG A N 1
ATOM 802 C CA . ARG A 1 106 ? 41.953 -1.023 -51.964 1.00 60.78 106 ARG A CA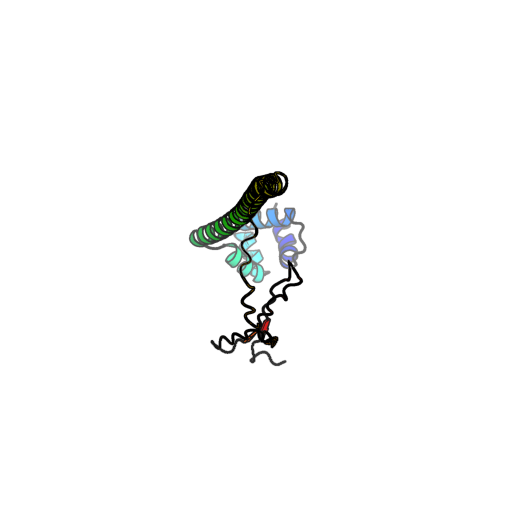 1
ATOM 803 C C . ARG A 1 106 ? 43.447 -1.338 -52.115 1.00 60.78 106 ARG A C 1
ATOM 805 O O . ARG A 1 106 ? 44.006 -1.044 -53.166 1.00 60.78 106 ARG A O 1
ATOM 812 N N . GLN A 1 107 ? 44.078 -1.960 -51.117 1.00 59.62 107 GLN A N 1
ATOM 813 C CA . GLN A 1 107 ? 45.458 -2.452 -51.225 1.00 59.62 107 GLN A CA 1
ATOM 814 C C . GLN A 1 107 ? 45.569 -3.737 -52.057 1.00 59.62 107 GLN A C 1
ATOM 816 O O . GLN A 1 107 ? 46.558 -3.907 -52.760 1.00 59.62 107 GLN A O 1
ATOM 821 N N . VAL A 1 108 ? 44.558 -4.611 -52.033 1.00 59.06 108 VAL A N 1
ATOM 822 C CA . VAL A 1 108 ? 44.541 -5.840 -52.851 1.00 59.06 108 VAL A CA 1
ATOM 823 C C . VAL A 1 108 ? 44.141 -5.553 -54.308 1.00 59.06 108 VAL A C 1
ATOM 825 O O . VAL A 1 108 ? 44.634 -6.206 -55.223 1.00 59.06 108 VAL A O 1
ATOM 828 N N . ALA A 1 109 ? 43.288 -4.551 -54.548 1.00 56.72 109 ALA A N 1
ATOM 829 C CA . ALA A 1 109 ? 42.827 -4.171 -55.887 1.00 56.72 109 ALA A CA 1
ATOM 830 C C . ALA A 1 109 ? 43.839 -3.337 -56.697 1.00 56.72 109 ALA A C 1
ATOM 832 O O . ALA A 1 109 ? 43.636 -3.134 -57.894 1.00 56.72 109 ALA A O 1
ATOM 833 N N . TRP A 1 110 ? 44.929 -2.862 -56.084 1.00 44.06 110 TRP A N 1
ATOM 834 C CA . TRP A 1 110 ? 46.031 -2.224 -56.801 1.00 44.06 110 TRP A CA 1
ATOM 835 C C . TRP A 1 110 ? 47.189 -3.224 -56.896 1.00 44.06 110 TRP A C 1
ATOM 837 O O . TRP A 1 110 ? 47.874 -3.444 -55.897 1.00 44.06 110 TRP A O 1
ATOM 847 N N . PRO A 1 111 ? 47.438 -3.864 -58.056 1.00 44.69 111 PRO A N 1
ATOM 848 C CA . PRO A 1 111 ? 48.528 -4.813 -58.184 1.00 44.69 111 PRO A CA 1
ATOM 849 C C . PRO A 1 111 ? 49.831 -4.024 -58.318 1.00 44.69 111 PRO A C 1
ATOM 851 O O . PRO A 1 111 ? 50.386 -3.862 -59.403 1.00 44.69 111 PRO A O 1
ATOM 854 N N . ALA A 1 112 ? 50.345 -3.516 -57.201 1.00 49.06 112 ALA A N 1
ATOM 855 C CA . ALA A 1 112 ? 51.768 -3.278 -57.098 1.00 49.06 112 ALA A CA 1
ATOM 856 C C . ALA A 1 112 ? 52.425 -4.659 -57.166 1.00 49.06 112 ALA A C 1
ATOM 858 O O . ALA A 1 112 ? 52.278 -5.465 -56.250 1.00 49.06 112 ALA A O 1
ATOM 859 N N . ARG A 1 113 ? 53.096 -4.944 -58.290 1.00 50.97 113 ARG A N 1
ATOM 860 C CA . ARG A 1 113 ? 54.031 -6.065 -58.443 1.00 50.97 113 ARG A CA 1
ATOM 861 C C . ARG A 1 113 ? 54.887 -6.160 -57.179 1.00 50.97 113 ARG A C 1
ATOM 863 O O . ARG A 1 113 ? 55.833 -5.394 -57.023 1.00 50.97 113 ARG A O 1
ATOM 870 N N . GLN A 1 114 ? 54.563 -7.090 -56.292 1.00 48.69 114 GLN A N 1
ATOM 871 C CA . GLN A 1 114 ? 55.428 -7.452 -55.185 1.00 48.69 114 GLN A CA 1
ATOM 872 C C . GLN A 1 114 ? 55.893 -8.882 -55.398 1.00 48.69 114 GLN A C 1
ATOM 874 O O . GLN A 1 114 ? 55.118 -9.824 -55.542 1.00 48.69 114 GLN A O 1
ATOM 879 N N . VAL A 1 115 ? 57.212 -8.951 -55.517 1.00 47.16 115 VAL A N 1
ATOM 880 C CA . VAL A 1 115 ? 58.059 -10.120 -55.656 1.00 47.16 115 VAL A CA 1
ATOM 881 C C . VAL A 1 115 ? 57.628 -11.194 -54.663 1.00 47.16 115 VAL A C 1
ATOM 883 O O . VAL A 1 115 ? 57.591 -10.972 -53.455 1.00 47.16 115 VAL A O 1
ATOM 886 N N . VAL A 1 116 ? 57.331 -12.373 -55.201 1.00 42.00 116 VAL A N 1
ATOM 887 C CA . VAL A 1 116 ? 57.151 -13.605 -54.442 1.00 42.00 116 VAL A CA 1
ATOM 888 C C . VAL A 1 116 ? 58.491 -13.949 -53.793 1.00 42.00 116 VAL A C 1
ATOM 890 O O . VAL A 1 116 ? 59.366 -14.531 -54.427 1.00 42.00 116 VAL A O 1
ATOM 893 N N . VAL A 1 117 ? 58.665 -13.590 -52.522 1.00 43.94 117 VAL A N 1
ATOM 894 C CA . VAL A 1 117 ? 59.609 -14.293 -51.651 1.00 43.94 117 VAL A CA 1
ATOM 895 C C . VAL A 1 117 ? 58.820 -15.427 -51.017 1.00 43.94 117 VAL A C 1
ATOM 897 O O . VAL A 1 117 ? 58.011 -15.217 -50.114 1.00 43.94 117 VAL A O 1
ATOM 900 N N . ALA A 1 118 ? 59.023 -16.630 -51.550 1.00 43.16 118 ALA A N 1
ATOM 901 C CA . ALA A 1 118 ? 58.492 -17.865 -51.003 1.00 43.16 118 ALA A CA 1
ATOM 902 C C . ALA A 1 118 ? 58.990 -18.034 -49.560 1.00 43.16 118 ALA A C 1
ATOM 904 O O . ALA A 1 118 ? 60.136 -18.413 -49.321 1.00 43.16 118 ALA A O 1
ATOM 905 N N . ARG A 1 119 ? 58.130 -17.733 -48.584 1.00 41.28 119 ARG A N 1
ATOM 906 C CA . ARG A 1 119 ? 58.347 -18.111 -47.189 1.00 41.28 119 ARG A CA 1
ATOM 907 C C . ARG A 1 119 ? 57.618 -19.430 -46.968 1.00 41.28 119 ARG A C 1
ATOM 909 O O . ARG A 1 119 ? 56.395 -19.490 -47.059 1.00 41.28 119 ARG A O 1
ATOM 916 N N . ALA A 1 120 ? 58.403 -20.482 -46.765 1.00 41.47 120 ALA A N 1
ATOM 917 C CA . ALA A 1 120 ? 57.940 -21.839 -46.522 1.00 41.47 120 ALA A CA 1
ATOM 918 C C . ALA A 1 120 ? 56.890 -21.881 -45.392 1.00 41.47 120 ALA A C 1
ATOM 920 O O . ALA A 1 120 ? 57.086 -21.219 -44.366 1.00 41.47 120 ALA A O 1
ATOM 921 N N . PRO A 1 121 ? 55.797 -22.652 -45.534 1.00 38.41 121 PRO A N 1
ATOM 922 C CA . PRO A 1 121 ? 54.883 -22.880 -44.429 1.00 38.41 121 PRO A CA 1
ATOM 923 C C . PRO A 1 121 ? 55.581 -23.766 -43.392 1.00 38.41 121 PRO A C 1
ATOM 925 O O . PRO A 1 121 ? 55.857 -24.938 -43.636 1.00 38.41 121 PRO A O 1
ATOM 928 N N . VAL A 1 122 ? 55.865 -23.206 -42.215 1.00 40.19 122 VAL A N 1
ATOM 929 C CA . VAL A 1 122 ? 56.107 -24.018 -41.021 1.00 40.19 122 VAL A CA 1
ATOM 930 C C . VAL A 1 122 ? 54.742 -24.518 -40.566 1.00 40.19 122 VAL A C 1
ATOM 932 O O . VAL A 1 122 ? 53.969 -23.805 -39.927 1.00 40.19 122 VAL A O 1
ATOM 935 N N . THR A 1 123 ? 54.432 -25.746 -40.963 1.00 38.09 123 THR A N 1
ATOM 936 C CA . THR A 1 123 ? 53.274 -26.507 -40.509 1.00 38.09 123 THR A CA 1
ATOM 937 C C . THR A 1 123 ? 53.473 -26.850 -39.033 1.00 38.09 123 THR A C 1
ATOM 939 O O . THR A 1 123 ? 54.091 -27.859 -38.702 1.00 38.09 123 THR A O 1
ATOM 942 N N . ILE A 1 124 ? 52.975 -26.011 -38.123 1.00 39.38 124 ILE A N 1
ATOM 943 C CA . ILE A 1 124 ? 52.785 -26.436 -36.733 1.00 39.38 124 ILE A CA 1
ATOM 944 C C . ILE A 1 124 ? 51.527 -27.298 -36.721 1.00 39.38 124 ILE A C 1
ATOM 946 O O . ILE A 1 124 ? 50.407 -26.802 -36.852 1.00 39.38 124 ILE A O 1
ATOM 950 N N . ALA A 1 125 ? 51.740 -28.608 -36.620 1.00 34.00 125 ALA A N 1
ATOM 951 C CA . ALA A 1 125 ? 50.698 -29.590 -36.391 1.00 34.00 125 ALA A CA 1
ATOM 952 C C . ALA A 1 125 ? 49.920 -29.210 -35.123 1.00 34.00 125 ALA A C 1
ATOM 954 O O . ALA A 1 125 ? 50.461 -29.229 -34.019 1.00 34.00 125 ALA A O 1
ATOM 955 N N . ARG A 1 126 ? 48.647 -28.838 -35.290 1.00 41.91 126 ARG A N 1
ATOM 956 C CA . ARG A 1 126 ? 47.688 -28.749 -34.190 1.00 41.91 126 ARG A CA 1
ATOM 957 C C . ARG A 1 126 ? 47.231 -30.178 -33.874 1.00 41.91 126 ARG A C 1
ATOM 959 O O . ARG A 1 126 ? 46.646 -30.802 -34.759 1.00 41.91 126 ARG A O 1
ATOM 966 N N . PRO A 1 127 ? 47.481 -30.705 -32.665 1.00 41.75 127 PRO A N 1
ATOM 967 C CA . PRO A 1 127 ? 46.919 -31.985 -32.253 1.00 41.75 127 PRO A CA 1
ATOM 968 C C . PRO A 1 127 ? 45.383 -31.887 -32.213 1.00 41.75 127 PRO A C 1
ATOM 970 O O . PRO A 1 127 ? 44.865 -30.843 -31.794 1.00 41.75 127 PRO A O 1
ATOM 973 N N . PRO A 1 128 ? 44.640 -32.919 -32.645 1.00 42.94 128 PRO A N 1
ATOM 974 C CA . PRO A 1 128 ? 43.194 -32.944 -32.501 1.00 42.94 128 PRO A CA 1
ATOM 975 C C . PRO A 1 128 ? 42.795 -33.347 -31.072 1.00 42.94 128 PRO A C 1
ATOM 977 O O . PRO A 1 128 ? 43.194 -34.409 -30.610 1.00 42.94 128 PRO A O 1
ATOM 980 N N . GLU A 1 129 ? 41.953 -32.502 -30.459 1.00 39.88 129 GLU A N 1
ATOM 981 C CA . GLU A 1 129 ? 40.937 -32.821 -29.431 1.00 39.88 129 GLU A CA 1
ATOM 982 C C . GLU A 1 129 ? 41.401 -33.345 -28.040 1.00 39.88 129 GLU A C 1
ATOM 984 O O . GLU A 1 129 ? 42.500 -33.875 -27.915 1.00 39.88 129 GLU A O 1
ATOM 989 N N . PRO A 1 130 ? 40.630 -33.117 -26.946 1.00 44.91 130 PRO A N 1
ATOM 990 C CA . PRO A 1 130 ? 39.194 -33.387 -26.865 1.00 44.91 130 PRO A CA 1
ATOM 991 C C . PRO A 1 130 ? 38.318 -32.226 -26.382 1.00 44.91 130 PRO A C 1
ATOM 993 O O . PRO A 1 130 ? 38.724 -31.345 -25.624 1.00 44.91 130 PRO A O 1
ATOM 996 N N . ALA A 1 131 ? 37.057 -32.294 -26.803 1.00 49.78 131 ALA A N 1
ATOM 997 C CA . ALA A 1 131 ? 35.925 -31.685 -26.133 1.00 49.78 131 ALA A CA 1
ATOM 998 C C . ALA A 1 131 ? 35.934 -32.055 -24.638 1.00 49.78 131 ALA A C 1
ATOM 1000 O O . ALA A 1 131 ? 35.528 -33.149 -24.249 1.00 49.78 131 ALA A O 1
ATOM 1001 N N . ALA A 1 132 ? 36.404 -31.140 -23.794 1.00 40.56 132 ALA A N 1
ATOM 1002 C CA . ALA A 1 132 ? 36.172 -31.224 -22.364 1.00 40.56 132 ALA A CA 1
ATOM 1003 C C . ALA A 1 132 ? 34.730 -30.780 -22.112 1.00 40.56 132 ALA A C 1
ATOM 1005 O O . ALA A 1 132 ? 34.370 -29.617 -22.315 1.00 40.56 132 ALA A O 1
ATOM 1006 N N . ALA A 1 133 ? 33.905 -31.753 -21.738 1.00 44.97 133 ALA A N 1
ATOM 1007 C CA . ALA A 1 133 ? 32.588 -31.550 -21.173 1.00 44.97 133 ALA A CA 1
ATOM 1008 C C . ALA A 1 133 ? 32.658 -30.433 -20.125 1.00 44.97 133 ALA A C 1
ATOM 1010 O O . ALA A 1 133 ? 33.403 -30.518 -19.153 1.00 44.97 133 ALA A O 1
ATOM 1011 N N . MET A 1 134 ? 31.911 -29.358 -20.362 1.00 39.66 134 MET A N 1
ATOM 1012 C CA . MET A 1 134 ? 31.757 -28.295 -19.385 1.00 39.66 134 MET A CA 1
ATOM 1013 C C . MET A 1 134 ? 30.813 -28.841 -18.313 1.00 39.66 134 MET A C 1
ATOM 1015 O O . MET A 1 134 ? 29.594 -28.825 -18.491 1.00 39.66 134 MET A O 1
ATOM 1019 N N . GLU A 1 135 ? 31.388 -29.423 -17.261 1.00 46.72 135 GLU A N 1
ATOM 1020 C CA . GLU A 1 135 ? 30.651 -29.784 -16.054 1.00 46.72 135 GLU A CA 1
ATOM 1021 C C . GLU A 1 135 ? 29.908 -28.540 -15.546 1.00 46.72 135 GLU A C 1
ATOM 1023 O O . GLU A 1 135 ? 30.492 -27.448 -15.498 1.00 46.72 135 GLU A O 1
ATOM 1028 N N . PRO A 1 136 ? 28.613 -28.650 -15.207 1.00 45.00 136 PRO A N 1
ATOM 1029 C CA . PRO A 1 136 ? 27.924 -27.557 -14.549 1.00 45.00 136 PRO A CA 1
ATOM 1030 C C . PRO A 1 136 ? 28.646 -27.276 -13.230 1.00 45.00 136 PRO A C 1
ATOM 1032 O O . PRO A 1 136 ? 28.852 -28.173 -12.418 1.00 45.00 136 PRO A O 1
ATOM 1035 N N . ALA A 1 137 ? 29.060 -26.026 -13.040 1.00 49.19 137 ALA A N 1
ATOM 1036 C CA . ALA A 1 137 ? 29.634 -25.574 -11.787 1.00 49.19 137 ALA A CA 1
ATOM 1037 C C . ALA A 1 137 ? 28.545 -25.642 -10.707 1.00 49.19 137 ALA A C 1
ATOM 1039 O O . ALA A 1 137 ? 27.707 -24.748 -10.588 1.00 49.19 137 ALA A O 1
ATOM 1040 N N . PHE A 1 138 ? 28.539 -26.739 -9.957 1.00 47.50 138 PHE A N 1
ATOM 1041 C CA . PHE A 1 138 ? 27.791 -26.872 -8.720 1.00 47.50 138 PHE A CA 1
ATOM 1042 C C . PHE A 1 138 ? 28.494 -26.018 -7.666 1.00 47.50 138 PHE A C 1
ATOM 1044 O O . PHE A 1 138 ? 29.658 -26.251 -7.346 1.00 47.50 138 PHE A O 1
ATOM 1051 N N . VAL A 1 139 ? 27.806 -25.002 -7.153 1.00 50.75 139 VAL A N 1
ATOM 1052 C CA . VAL A 1 139 ? 28.270 -24.239 -5.992 1.00 50.75 139 VAL A CA 1
ATOM 1053 C C . VAL A 1 139 ? 27.341 -24.599 -4.843 1.00 50.75 139 VAL A C 1
ATOM 1055 O O . VAL A 1 139 ? 26.265 -24.026 -4.695 1.00 50.75 139 VAL A O 1
ATOM 1058 N N . GLU A 1 140 ? 27.736 -25.608 -4.074 1.00 45.47 140 GLU A N 1
ATOM 1059 C CA . GLU A 1 140 ? 27.096 -25.955 -2.809 1.00 45.47 140 GLU A CA 1
ATOM 1060 C C . GLU A 1 140 ? 27.556 -24.930 -1.765 1.00 45.47 140 GLU A C 1
ATOM 1062 O O . GLU A 1 140 ? 28.720 -24.903 -1.365 1.00 45.47 140 GLU A O 1
ATOM 1067 N N . VAL A 1 141 ? 26.665 -24.006 -1.396 1.00 50.69 141 VAL A N 1
ATOM 1068 C CA . VAL A 1 141 ? 26.902 -23.070 -0.292 1.00 50.69 141 VAL A CA 1
ATOM 1069 C C . VAL A 1 141 ? 26.220 -23.650 0.932 1.00 50.69 141 VAL A C 1
ATOM 1071 O O . VAL A 1 141 ? 25.040 -23.406 1.170 1.00 50.69 141 VAL A O 1
ATOM 1074 N N . ASP A 1 142 ? 26.966 -24.449 1.683 1.00 42.62 142 ASP A N 1
ATOM 1075 C CA . ASP A 1 142 ? 26.485 -25.060 2.914 1.00 42.62 142 ASP A CA 1
ATOM 1076 C C . ASP A 1 142 ? 26.539 -24.017 4.040 1.00 42.62 142 ASP A C 1
ATOM 1078 O O . ASP A 1 142 ? 27.565 -23.784 4.678 1.00 42.62 142 ASP A O 1
ATOM 1082 N N . ASN A 1 143 ? 25.433 -23.303 4.231 1.00 43.84 143 ASN A N 1
ATOM 1083 C CA . ASN A 1 143 ? 25.208 -22.481 5.412 1.00 43.84 143 ASN A CA 1
ATOM 1084 C C . ASN A 1 143 ? 23.768 -22.714 5.874 1.00 43.84 143 ASN A C 1
ATOM 1086 O O . ASN A 1 143 ? 22.818 -22.372 5.174 1.00 43.84 143 ASN A O 1
ATOM 1090 N N . ALA A 1 144 ? 23.622 -23.297 7.064 1.00 48.00 144 ALA A N 1
ATOM 1091 C CA . ALA A 1 144 ? 22.352 -23.431 7.782 1.00 48.00 144 ALA A CA 1
ATOM 1092 C C . ALA A 1 144 ? 21.248 -24.273 7.098 1.00 48.00 144 ALA A C 1
ATOM 1094 O O . ALA A 1 144 ? 20.072 -23.937 7.200 1.00 48.00 144 ALA A O 1
ATOM 1095 N N . GLY A 1 145 ? 21.597 -25.390 6.446 1.00 47.72 145 GLY A N 1
ATOM 1096 C CA . GLY A 1 145 ? 20.608 -26.400 6.029 1.00 47.72 145 GLY A CA 1
ATOM 1097 C C . GLY A 1 145 ? 19.777 -26.040 4.793 1.00 47.72 145 GLY A C 1
ATOM 1098 O O . GLY A 1 145 ? 18.790 -26.710 4.508 1.00 47.72 145 GLY A O 1
ATOM 1099 N N . VAL A 1 146 ? 20.178 -25.014 4.038 1.00 48.91 146 VAL A N 1
ATOM 1100 C CA . VAL A 1 146 ? 19.491 -24.576 2.818 1.00 48.91 146 VAL A CA 1
ATOM 1101 C C . VAL A 1 146 ? 20.282 -25.002 1.585 1.00 48.91 146 VAL A C 1
ATOM 1103 O O . VAL A 1 146 ? 21.410 -24.564 1.378 1.00 48.91 146 VAL A O 1
ATOM 1106 N N . ARG A 1 147 ? 19.667 -25.807 0.712 1.00 52.16 147 ARG A N 1
ATOM 1107 C CA . ARG A 1 147 ? 20.246 -26.157 -0.596 1.00 52.16 147 ARG A CA 1
ATOM 1108 C C . ARG A 1 147 ? 19.775 -25.173 -1.663 1.00 52.16 147 ARG A C 1
ATOM 1110 O O . ARG A 1 147 ? 18.581 -25.104 -1.939 1.00 52.16 147 ARG A O 1
ATOM 1117 N N . LEU A 1 148 ? 20.708 -24.438 -2.275 1.00 49.72 148 LEU A N 1
ATOM 1118 C CA . LEU A 1 148 ? 20.438 -23.540 -3.403 1.00 49.72 148 LEU A CA 1
ATOM 1119 C C . LEU A 1 148 ? 20.750 -24.240 -4.733 1.00 49.72 148 LEU A C 1
ATOM 1121 O O . LEU A 1 148 ? 21.898 -24.578 -5.012 1.00 49.72 148 LEU A O 1
ATOM 1125 N N . TYR A 1 149 ? 19.745 -24.401 -5.595 1.00 53.38 149 TYR A N 1
ATOM 1126 C CA . TYR A 1 149 ? 19.946 -24.905 -6.958 1.00 53.38 149 TYR A CA 1
ATOM 1127 C C . TYR A 1 149 ? 19.995 -23.739 -7.948 1.00 53.38 149 TYR A C 1
ATOM 1129 O O . TYR A 1 149 ? 18.973 -23.104 -8.210 1.00 53.38 149 TYR A O 1
ATOM 1137 N N . GLN A 1 150 ? 21.171 -23.458 -8.518 1.00 51.22 150 GLN A N 1
ATOM 1138 C CA . GLN A 1 150 ? 21.326 -22.462 -9.581 1.00 51.22 150 GLN A CA 1
ATOM 1139 C C . GLN A 1 150 ? 21.484 -23.150 -10.939 1.00 51.22 150 GLN A C 1
ATOM 1141 O O . GLN A 1 150 ? 22.554 -23.635 -11.297 1.00 51.22 150 GLN A O 1
ATOM 1146 N N . LEU A 1 151 ? 20.418 -23.152 -11.738 1.00 53.84 151 LEU A N 1
ATOM 1147 C CA . LEU A 1 151 ? 20.481 -23.609 -13.125 1.00 53.84 151 LEU A CA 1
ATOM 1148 C C . LEU A 1 151 ? 21.084 -22.494 -13.984 1.00 53.84 151 LEU A C 1
ATOM 1150 O O . LEU A 1 151 ? 20.446 -21.469 -14.241 1.00 53.84 151 LEU A O 1
ATOM 1154 N N . THR A 1 152 ? 22.333 -22.662 -14.419 1.00 49.62 152 THR A N 1
ATOM 1155 C CA . THR A 1 152 ? 22.941 -21.724 -15.367 1.00 49.62 152 THR A CA 1
ATOM 1156 C C . THR A 1 152 ? 22.232 -21.864 -16.716 1.00 49.62 152 THR A C 1
ATOM 1158 O O . THR A 1 152 ? 22.119 -22.979 -17.234 1.00 49.62 152 THR A O 1
ATOM 1161 N N . PRO A 1 153 ? 21.737 -20.772 -17.321 1.00 50.84 153 PRO A N 1
ATOM 1162 C CA . PRO A 1 153 ? 21.063 -20.871 -18.602 1.00 50.84 153 PRO A CA 1
ATOM 1163 C C . PRO A 1 153 ? 22.061 -21.315 -19.669 1.00 50.84 153 PRO A C 1
ATOM 1165 O O . PRO A 1 153 ? 23.073 -20.657 -19.916 1.00 50.84 153 PRO A O 1
ATOM 1168 N N . THR A 1 154 ? 21.769 -22.446 -20.310 1.00 50.53 154 THR A N 1
ATOM 1169 C CA . THR A 1 154 ? 22.528 -22.905 -21.474 1.00 50.53 154 THR A CA 1
ATOM 1170 C C . THR A 1 154 ? 22.500 -21.823 -22.560 1.00 50.53 154 THR A C 1
ATOM 1172 O O . THR A 1 154 ? 21.511 -21.109 -22.749 1.00 50.53 154 T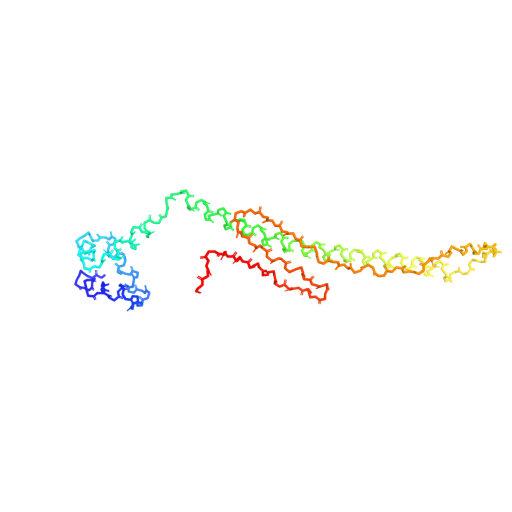HR A O 1
ATOM 1175 N N . SER A 1 155 ? 23.616 -21.667 -23.273 1.00 49.47 155 SER A N 1
ATOM 1176 C CA . SER A 1 155 ? 23.935 -20.531 -24.156 1.00 49.47 155 SER A CA 1
ATOM 1177 C C . SER A 1 155 ? 22.967 -20.280 -25.328 1.00 49.47 155 SER A C 1
ATOM 1179 O O . SER A 1 155 ? 23.164 -19.333 -26.090 1.00 49.47 155 SER A O 1
ATOM 1181 N N . LYS A 1 156 ? 21.902 -21.077 -25.477 1.00 53.31 156 LYS A N 1
ATOM 1182 C CA . LYS A 1 156 ? 20.894 -20.942 -26.538 1.00 53.31 156 LYS A CA 1
ATOM 1183 C C . LYS A 1 156 ? 19.652 -20.135 -26.146 1.00 53.31 156 LYS A C 1
ATOM 1185 O O . LYS A 1 156 ? 18.862 -19.808 -27.026 1.00 53.31 156 LYS A O 1
ATOM 1190 N N . SER A 1 157 ? 19.489 -19.737 -24.884 1.00 48.56 157 SER A N 1
ATOM 1191 C CA . SER A 1 157 ? 18.324 -18.959 -24.433 1.00 48.56 157 SER A CA 1
ATOM 1192 C C . SER A 1 157 ? 18.721 -17.592 -23.870 1.00 48.56 157 SER A C 1
ATOM 1194 O O . SER A 1 157 ? 18.898 -17.417 -22.663 1.00 48.56 157 SER A O 1
ATOM 1196 N N . ARG A 1 158 ? 18.819 -16.578 -24.743 1.00 43.66 158 ARG A N 1
ATOM 1197 C CA . ARG A 1 158 ? 18.773 -15.164 -24.325 1.00 43.66 158 ARG A CA 1
ATOM 1198 C C . ARG A 1 158 ? 17.400 -14.897 -23.695 1.00 43.66 158 ARG A C 1
ATOM 1200 O O . ARG A 1 158 ? 16.436 -14.683 -24.419 1.00 43.66 158 ARG A O 1
ATOM 1207 N N . GLY A 1 159 ? 17.327 -14.906 -22.363 1.00 49.91 159 GLY A N 1
ATOM 1208 C CA . GLY A 1 159 ? 16.115 -14.565 -21.603 1.00 49.91 159 GLY A CA 1
ATOM 1209 C C . 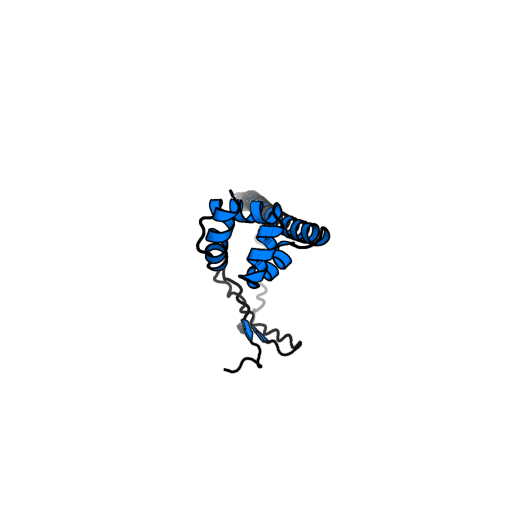GLY A 1 159 ? 15.629 -15.611 -20.596 1.00 49.91 159 GLY A C 1
ATOM 1210 O O . GLY A 1 159 ? 14.519 -15.468 -20.097 1.00 49.91 159 GLY A O 1
ATOM 1211 N N . ALA A 1 160 ? 16.411 -16.650 -20.295 1.00 48.69 160 ALA A N 1
ATOM 1212 C CA . ALA A 1 160 ? 15.994 -17.670 -19.337 1.00 48.69 160 ALA A CA 1
ATOM 1213 C C . ALA A 1 160 ? 15.975 -17.138 -17.890 1.00 48.69 160 ALA A C 1
ATOM 1215 O O . ALA A 1 160 ? 16.939 -16.546 -17.402 1.00 48.69 160 ALA A O 1
ATOM 1216 N N . ILE A 1 161 ? 14.828 -17.348 -17.247 1.00 48.88 161 ILE A N 1
ATOM 1217 C CA . ILE A 1 161 ? 14.506 -17.015 -15.860 1.00 48.88 161 ILE A CA 1
ATOM 1218 C C . ILE A 1 161 ? 15.445 -17.796 -14.933 1.00 48.88 161 ILE A C 1
ATOM 1220 O O . ILE A 1 161 ? 15.571 -19.012 -15.062 1.00 48.88 161 ILE A O 1
ATOM 1224 N N . GLN A 1 162 ? 16.097 -17.101 -13.999 1.00 51.22 162 GLN A N 1
ATOM 1225 C CA . GLN A 1 162 ? 16.802 -17.744 -12.892 1.00 51.22 162 GLN A CA 1
ATOM 1226 C C . GLN A 1 162 ? 15.764 -18.124 -11.837 1.00 51.22 162 GLN A C 1
ATOM 1228 O O . GLN A 1 162 ? 15.146 -17.247 -11.238 1.00 51.22 162 GLN A O 1
ATOM 1233 N N . VAL A 1 163 ? 15.548 -19.423 -11.648 1.00 50.41 163 VAL A N 1
ATOM 1234 C CA . VAL A 1 163 ? 14.715 -19.952 -10.564 1.00 50.41 163 VAL A CA 1
ATOM 1235 C C . VAL A 1 163 ? 15.662 -20.501 -9.506 1.00 50.41 163 VAL A C 1
ATOM 1237 O O . VAL A 1 163 ? 16.482 -21.361 -9.817 1.00 50.41 163 VAL A O 1
ATOM 1240 N N . ALA A 1 164 ? 15.573 -19.976 -8.286 1.00 52.56 164 ALA A N 1
ATOM 1241 C CA . ALA A 1 164 ? 16.235 -20.538 -7.117 1.00 52.56 164 ALA A CA 1
ATOM 1242 C C . ALA A 1 164 ? 15.198 -21.345 -6.331 1.00 52.56 164 ALA A C 1
ATOM 1244 O O . ALA A 1 164 ? 14.130 -20.825 -6.008 1.00 52.56 164 ALA A O 1
ATOM 1245 N N . PHE A 1 165 ? 15.506 -22.607 -6.044 1.00 52.41 165 PHE A N 1
ATOM 1246 C CA . PHE A 1 165 ? 14.730 -23.422 -5.114 1.00 52.41 165 PHE A CA 1
ATOM 1247 C C . PHE A 1 165 ? 15.410 -23.367 -3.751 1.00 52.41 165 PHE A C 1
ATOM 1249 O O . PHE A 1 165 ? 16.618 -23.579 -3.668 1.00 52.41 165 PHE A O 1
ATOM 1256 N N . ILE A 1 166 ? 14.631 -23.066 -2.715 1.00 53.84 166 ILE A N 1
ATOM 1257 C CA . ILE A 1 166 ? 15.023 -23.175 -1.310 1.00 53.84 166 ILE A CA 1
ATOM 1258 C C . ILE A 1 166 ? 14.299 -24.416 -0.804 1.00 53.84 166 ILE A C 1
ATOM 1260 O O . ILE A 1 166 ? 13.071 -24.420 -0.733 1.00 53.84 166 ILE A O 1
ATOM 1264 N N . VAL A 1 167 ? 15.043 -25.485 -0.537 1.00 54.31 167 VAL A N 1
ATOM 1265 C CA . VAL A 1 167 ? 14.492 -26.701 0.070 1.00 54.31 167 VAL A CA 1
ATOM 1266 C C . VAL A 1 167 ? 14.893 -26.689 1.536 1.00 54.31 167 VAL A C 1
ATOM 1268 O O . VAL A 1 167 ? 16.082 -26.778 1.836 1.00 54.31 167 VAL A O 1
ATOM 1271 N N . ASP A 1 168 ? 13.909 -26.533 2.419 1.00 53.22 168 ASP A N 1
ATOM 1272 C CA . ASP A 1 168 ? 14.078 -26.700 3.861 1.00 53.22 168 ASP A CA 1
ATOM 1273 C C . ASP A 1 168 ? 13.858 -28.186 4.205 1.00 53.22 168 ASP A C 1
ATOM 1275 O O . ASP A 1 168 ? 12.756 -28.697 3.984 1.00 53.22 168 ASP A O 1
ATOM 1279 N N . PRO A 1 169 ? 14.877 -28.909 4.703 1.00 55.94 169 PRO A N 1
ATOM 1280 C CA . PRO A 1 169 ? 14.760 -30.326 5.041 1.00 55.94 169 PRO A CA 1
ATOM 1281 C C . PRO A 1 169 ? 13.847 -30.594 6.249 1.00 55.94 169 PRO A C 1
ATOM 1283 O O . PRO A 1 169 ? 13.527 -31.749 6.510 1.00 55.94 169 PRO A O 1
ATOM 1286 N N . HIS A 1 170 ? 13.413 -29.568 6.989 1.00 51.91 170 HIS A N 1
ATOM 1287 C CA . HIS A 1 170 ? 12.466 -29.719 8.099 1.00 51.91 170 HIS A CA 1
ATOM 1288 C C . HIS A 1 170 ? 10.992 -29.663 7.665 1.00 51.91 170 HIS A C 1
ATOM 1290 O O . HIS A 1 170 ? 10.099 -29.843 8.492 1.00 51.91 170 HIS A O 1
ATOM 1296 N N . LEU A 1 171 ? 10.738 -29.443 6.373 1.00 53.44 171 LEU A N 1
ATOM 1297 C CA . LEU A 1 171 ? 9.421 -29.430 5.735 1.00 53.44 171 LEU A CA 1
ATOM 1298 C C . LEU A 1 171 ? 9.165 -30.757 4.991 1.00 53.44 171 LEU A C 1
ATOM 1300 O O . LEU A 1 171 ? 8.838 -30.770 3.806 1.00 53.44 171 LEU A O 1
ATOM 1304 N N . GLU A 1 172 ? 9.326 -31.892 5.673 1.00 45.88 172 GLU A N 1
ATOM 1305 C CA . GLU A 1 172 ? 8.760 -33.163 5.201 1.00 45.88 172 GLU A CA 1
ATOM 1306 C C . GLU A 1 172 ? 7.291 -33.250 5.660 1.00 45.88 172 GLU A C 1
ATOM 1308 O O . GLU A 1 172 ? 6.995 -33.108 6.848 1.00 45.88 172 GLU A O 1
ATOM 1313 N N . LEU A 1 173 ? 6.379 -33.397 4.689 1.00 46.62 173 LEU A N 1
ATOM 1314 C CA . LEU A 1 173 ? 4.931 -33.604 4.864 1.00 46.62 173 LEU A CA 1
ATOM 1315 C C . LEU A 1 173 ? 4.613 -35.037 5.303 1.00 46.62 173 LEU A C 1
ATOM 1317 O O . LEU A 1 173 ? 5.202 -35.966 4.707 1.00 46.62 173 LEU A O 1
#